Protein AF-A0A7G2LSW0-F1 (afdb_monomer)

Solvent-accessible surface area (backbone atoms only — not comparable to full-atom values): 3836 Å² total; per-residue (Å²): 109,70,70,59,55,53,43,34,58,38,78,97,61,13,50,60,52,53,50,48,33,63,75,60,37,90,84,44,48,66,71,60,50,51,62,58,44,52,62,54,52,53,52,51,51,52,51,51,52,47,38,71,76,39,50,64,72,67,46,49,56,64,65,71,75,106

Secondary structure (DSSP, 8-state):
-HHHHHHHHSTTT-HHHHHHHHHHGGGS-HHHHHHHHHHHHHHHHHHHHHHHH-THHHHHHHHH--

pLDDT: mean 77.09, std 7.71, range [53.75, 90.81]

Foldseek 3Di:
DLVVVLVCCDPVNNVVLVVCCVVVDPVQPSVNSVVVCVVVSVVSVVVVVVCVVPVVVVVVVVVVVD

Structure (mmCIF, N/CA/C/O backbone):
data_AF-A0A7G2LSW0-F1
#
_entry.id   AF-A0A7G2LSW0-F1
#
loop_
_atom_site.group_PDB
_atom_site.id
_atom_site.type_symbol
_atom_site.label_atom_id
_atom_site.label_alt_id
_atom_site.label_comp_id
_atom_site.label_asym_id
_atom_site.label_entity_id
_atom_site.label_seq_id
_atom_site.pdbx_PDB_ins_code
_atom_site.Cartn_x
_atom_site.Cartn_y
_atom_site.Cartn_z
_atom_site.occupancy
_atom_site.B_iso_or_equiv
_atom_site.auth_seq_id
_atom_site.auth_comp_id
_atom_site.auth_asym_id
_atom_site.auth_atom_id
_atom_site.pdbx_PDB_model_num
ATOM 1 N N . ILE A 1 1 ? 13.803 0.144 1.604 1.00 61.53 1 ILE A N 1
ATOM 2 C CA . ILE A 1 1 ? 12.922 1.250 2.058 1.00 61.53 1 ILE A CA 1
ATOM 3 C C . ILE A 1 1 ? 11.454 0.928 1.757 1.00 61.53 1 ILE A C 1
ATOM 5 O O . ILE A 1 1 ? 10.719 0.757 2.717 1.00 61.53 1 ILE A O 1
ATOM 9 N N . LYS A 1 2 ? 11.055 0.669 0.496 1.00 68.62 2 LYS A N 1
ATOM 10 C CA . LYS A 1 2 ? 9.666 0.286 0.135 1.00 68.62 2 LYS A CA 1
ATOM 11 C C . LYS A 1 2 ? 9.042 -0.851 0.961 1.00 68.62 2 LYS A C 1
ATOM 13 O O . LYS A 1 2 ? 7.920 -0.719 1.422 1.00 68.62 2 LYS A O 1
ATOM 18 N N . LEU A 1 3 ? 9.769 -1.944 1.212 1.00 67.62 3 LEU A N 1
ATOM 19 C CA . LEU A 1 3 ? 9.251 -3.054 2.035 1.00 67.62 3 LEU A CA 1
ATOM 20 C C . LEU A 1 3 ? 8.938 -2.639 3.485 1.00 67.62 3 LEU A C 1
ATOM 22 O O . LEU A 1 3 ? 8.012 -3.172 4.088 1.00 67.62 3 LEU A O 1
ATOM 26 N N . LEU A 1 4 ? 9.687 -1.673 4.030 1.00 74.00 4 LEU A N 1
ATOM 27 C CA . LEU A 1 4 ? 9.452 -1.143 5.372 1.00 74.00 4 LEU A CA 1
ATOM 28 C C . LEU A 1 4 ? 8.175 -0.289 5.402 1.00 74.00 4 LEU A C 1
ATOM 30 O O . LEU A 1 4 ? 7.365 -0.442 6.307 1.00 74.00 4 LEU A O 1
ATOM 34 N N . GLU A 1 5 ? 7.961 0.559 4.391 1.00 69.56 5 GLU A N 1
ATOM 35 C CA . GLU A 1 5 ? 6.736 1.365 4.250 1.00 69.56 5 GLU A CA 1
ATOM 36 C C . GLU A 1 5 ? 5.487 0.493 4.115 1.00 69.56 5 GLU A C 1
ATOM 38 O O . GLU A 1 5 ? 4.487 0.731 4.791 1.00 69.56 5 GLU A O 1
ATOM 43 N N . ILE A 1 6 ? 5.562 -0.562 3.299 1.00 69.31 6 ILE A N 1
ATOM 44 C CA . ILE A 1 6 ? 4.469 -1.528 3.134 1.00 69.31 6 ILE A CA 1
ATOM 45 C C . ILE A 1 6 ? 4.172 -2.221 4.475 1.00 69.31 6 ILE A C 1
ATOM 47 O O . ILE A 1 6 ? 3.008 -2.370 4.851 1.00 69.31 6 ILE A O 1
ATOM 51 N N . GLY A 1 7 ? 5.206 -2.578 5.246 1.00 67.50 7 GLY A N 1
ATOM 52 C CA . GLY A 1 7 ? 5.058 -3.156 6.585 1.00 67.50 7 GLY A CA 1
ATOM 53 C C . GLY A 1 7 ? 4.367 -2.225 7.589 1.00 67.50 7 GLY A C 1
ATOM 54 O O . GLY A 1 7 ? 3.562 -2.687 8.393 1.00 67.50 7 GLY A O 1
ATOM 55 N N . LEU A 1 8 ? 4.608 -0.913 7.506 1.00 74.12 8 LEU A N 1
ATOM 56 C CA . LEU A 1 8 ? 3.991 0.095 8.382 1.00 74.12 8 LEU A CA 1
ATOM 57 C C . LEU A 1 8 ? 2.512 0.377 8.062 1.00 74.12 8 LEU A C 1
ATOM 59 O O . LEU A 1 8 ? 1.800 0.933 8.899 1.00 74.12 8 LEU A O 1
ATOM 63 N N . ILE A 1 9 ? 2.050 0.013 6.864 1.00 74.81 9 ILE A N 1
ATOM 64 C CA . ILE A 1 9 ? 0.671 0.218 6.392 1.00 74.81 9 ILE A CA 1
ATOM 65 C C . ILE A 1 9 ? -0.180 -1.060 6.546 1.00 74.81 9 ILE A C 1
ATOM 67 O O . ILE A 1 9 ? -1.395 -0.987 6.720 1.00 74.81 9 ILE A O 1
ATOM 71 N N . THR A 1 10 ? 0.440 -2.241 6.510 1.00 76.12 10 THR A N 1
ATOM 72 C CA . THR A 1 10 ? -0.245 -3.549 6.545 1.00 76.12 10 THR A CA 1
ATOM 73 C C . THR A 1 10 ? -0.526 -3.970 8.001 1.00 76.12 10 THR A C 1
ATOM 75 O O . THR A 1 10 ? 0.332 -3.735 8.853 1.00 76.12 10 THR A O 1
ATOM 78 N N . PRO A 1 11 ? -1.652 -4.653 8.327 1.00 67.25 11 PRO A N 1
ATOM 79 C CA . PRO A 1 11 ? -2.076 -4.892 9.712 1.00 67.25 11 PRO A CA 1
ATOM 80 C C . PRO A 1 11 ? -1.085 -5.553 10.690 1.00 67.25 11 PRO A C 1
ATOM 82 O O . PRO A 1 11 ? -1.207 -5.236 11.871 1.00 67.25 11 PRO A O 1
ATOM 85 N N . PRO A 1 12 ? -0.127 -6.436 10.307 1.00 68.06 12 PRO A N 1
ATOM 86 C CA . PRO A 1 12 ? 0.744 -7.073 11.301 1.00 68.06 12 PRO A CA 1
ATOM 87 C C . PRO A 1 12 ? 1.607 -6.078 12.092 1.00 68.06 12 PRO A C 1
ATOM 89 O O . PRO A 1 12 ? 2.035 -6.410 13.192 1.00 68.06 12 PRO A O 1
ATOM 92 N N . VAL A 1 13 ? 1.834 -4.864 11.570 1.00 76.25 13 VAL A N 1
ATOM 93 C CA . VAL A 1 13 ? 2.415 -3.738 12.326 1.00 76.25 13 VAL A CA 1
ATOM 94 C C . VAL A 1 13 ? 1.501 -2.516 12.238 1.00 76.25 13 VAL A C 1
ATOM 96 O O . VAL A 1 13 ? 1.198 -1.917 13.264 1.00 76.25 13 VAL A O 1
ATOM 99 N N . GLY A 1 14 ? 1.045 -2.156 11.028 1.00 71.12 14 GLY A N 1
ATOM 100 C CA . GLY A 1 14 ? -0.082 -1.245 10.769 1.00 71.12 14 GLY A CA 1
ATOM 101 C C . GLY A 1 14 ? 0.019 0.141 11.402 1.00 71.12 14 GLY A C 1
ATOM 102 O O . GLY A 1 14 ? -0.991 0.832 11.513 1.00 71.12 14 GLY A O 1
ATOM 103 N N . LEU A 1 15 ? 1.209 0.537 11.857 1.00 82.00 15 LEU A N 1
ATOM 104 C CA . LEU A 1 15 ? 1.420 1.664 12.760 1.00 82.00 15 LEU A CA 1
ATOM 105 C C . LEU A 1 15 ? 0.804 2.958 12.217 1.00 82.00 15 LEU A C 1
ATOM 107 O O . LEU A 1 15 ? 0.115 3.660 12.948 1.00 82.00 15 LEU A O 1
ATOM 111 N N . ASN A 1 16 ? 0.972 3.234 10.922 1.00 79.00 16 ASN A N 1
ATOM 112 C CA . ASN A 1 16 ? 0.401 4.428 10.295 1.00 79.00 16 ASN A CA 1
ATOM 113 C C . ASN A 1 16 ? -1.136 4.397 10.279 1.00 79.00 16 ASN A C 1
ATOM 115 O O . ASN A 1 16 ? -1.778 5.420 10.503 1.00 79.00 16 ASN A O 1
ATOM 119 N N . VAL A 1 17 ? -1.734 3.223 10.066 1.00 76.00 17 VAL A N 1
ATOM 120 C CA . VAL A 1 17 ? -3.193 3.029 10.064 1.00 76.00 17 VAL A CA 1
ATOM 121 C C . VAL A 1 17 ? -3.766 3.171 11.473 1.00 76.00 17 VAL A C 1
ATOM 123 O O . VAL A 1 17 ? -4.790 3.826 11.653 1.00 76.00 17 VAL A O 1
ATOM 126 N N . PHE A 1 18 ? -3.080 2.626 12.480 1.00 79.25 18 PHE A N 1
ATOM 127 C CA . PHE A 1 18 ? -3.473 2.761 13.882 1.00 79.25 18 PHE A CA 1
ATOM 128 C C . PHE A 1 18 ? -3.350 4.201 14.393 1.00 79.25 18 PHE A C 1
ATOM 130 O O . PHE A 1 18 ? -4.233 4.658 15.116 1.00 79.25 18 PHE A O 1
ATOM 137 N N . VAL A 1 19 ? -2.310 4.939 13.988 1.00 82.31 19 VAL A N 1
ATOM 138 C CA . VAL A 1 19 ? -2.155 6.365 14.325 1.00 82.31 19 VAL A CA 1
ATOM 139 C C . VAL A 1 19 ? -3.277 7.196 13.700 1.00 82.31 19 VAL A C 1
ATOM 141 O O . VAL A 1 19 ? -3.896 7.997 14.394 1.00 82.31 19 VAL A O 1
ATOM 144 N N . ILE A 1 20 ? -3.608 6.974 12.424 1.00 79.44 20 ILE A N 1
ATOM 145 C CA . ILE A 1 20 ? -4.710 7.691 11.758 1.00 79.44 20 ILE A CA 1
ATOM 146 C C . ILE A 1 20 ? -6.054 7.361 12.416 1.00 79.44 20 ILE A C 1
ATOM 148 O O . ILE A 1 20 ? -6.830 8.272 12.697 1.00 79.44 20 ILE A O 1
ATOM 152 N N . ALA A 1 21 ? -6.317 6.089 12.723 1.00 77.00 21 ALA A N 1
ATOM 153 C CA . ALA A 1 21 ? -7.530 5.684 13.435 1.00 77.00 21 ALA A CA 1
ATOM 154 C C . ALA A 1 21 ? -7.627 6.326 14.834 1.00 77.00 21 ALA A C 1
ATOM 156 O O . ALA A 1 21 ? -8.720 6.657 15.291 1.00 77.00 21 ALA A O 1
ATOM 157 N N . ASN A 1 22 ? -6.492 6.541 15.508 1.00 79.00 22 ASN A N 1
ATOM 158 C CA . ASN A 1 22 ? -6.439 7.208 16.808 1.00 79.00 22 ASN A CA 1
ATOM 159 C C . ASN A 1 22 ? -6.711 8.721 16.711 1.00 79.00 22 ASN A C 1
ATOM 161 O O . ASN A 1 22 ? -7.436 9.255 17.545 1.00 79.00 22 ASN A O 1
ATOM 165 N N . VAL A 1 23 ? -6.185 9.391 15.678 1.00 82.56 23 VAL A N 1
ATOM 166 C CA . VAL A 1 23 ? -6.355 10.841 15.460 1.00 82.56 23 VAL A CA 1
ATOM 167 C C . VAL A 1 23 ? -7.753 11.190 14.941 1.00 82.56 23 VAL A C 1
ATOM 169 O O . VAL A 1 23 ? -8.336 12.183 15.365 1.00 82.56 23 VAL A O 1
ATOM 172 N N . VAL A 1 24 ? -8.299 10.383 14.028 1.00 78.88 24 VAL A N 1
ATOM 173 C CA . VAL A 1 24 ? -9.604 10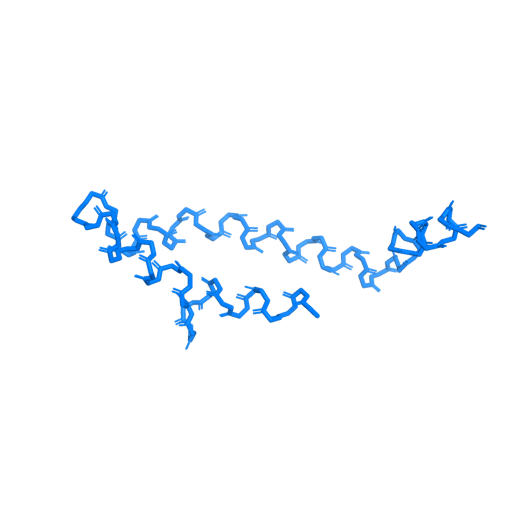.622 13.381 1.00 78.88 24 VAL A CA 1
ATOM 174 C C . VAL A 1 24 ? -10.771 10.094 14.231 1.00 78.88 24 VAL A C 1
ATOM 176 O O . VAL A 1 24 ? -11.915 10.522 14.079 1.00 78.88 24 VAL A O 1
ATOM 179 N N . GLY A 1 25 ? -10.511 9.186 15.174 1.00 70.88 25 GLY A N 1
ATOM 180 C CA . GLY A 1 25 ? -11.530 8.672 16.085 1.00 70.88 25 GLY A CA 1
ATOM 181 C C . GLY A 1 25 ? -12.632 7.872 15.371 1.00 70.88 25 GLY A C 1
ATOM 182 O O . GLY A 1 25 ? -12.377 7.120 14.432 1.00 70.88 25 GLY A O 1
ATOM 183 N N . ARG A 1 26 ? -13.887 7.997 15.833 1.00 66.06 26 ARG A N 1
ATOM 184 C CA . ARG A 1 26 ? -15.027 7.147 15.404 1.00 66.06 26 ARG A CA 1
ATOM 185 C C . ARG A 1 26 ? -15.470 7.342 13.949 1.00 66.06 26 ARG A C 1
ATOM 187 O O . ARG A 1 26 ? -16.266 6.543 13.463 1.00 66.06 26 ARG A O 1
ATOM 194 N N . GLU A 1 27 ? -14.985 8.375 13.268 1.00 68.94 27 GLU A N 1
ATOM 195 C CA . GLU A 1 27 ? -15.354 8.674 11.879 1.00 68.94 27 GLU A CA 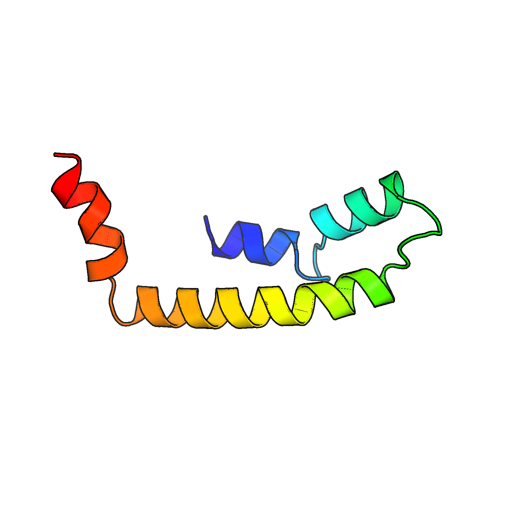1
ATOM 196 C C . GLU A 1 27 ? -14.701 7.714 10.874 1.00 68.94 27 GLU A C 1
ATOM 198 O O .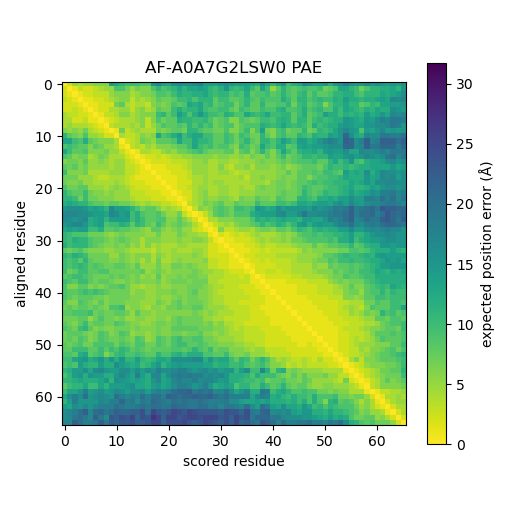 GLU A 1 27 ? -15.245 7.480 9.794 1.00 68.94 27 GLU A O 1
ATOM 203 N N . ALA A 1 28 ? -13.576 7.092 11.244 1.00 70.00 28 ALA A N 1
ATOM 204 C CA . ALA A 1 28 ? -12.854 6.148 10.400 1.00 70.00 28 ALA A CA 1
ATOM 205 C C . ALA A 1 28 ? -12.543 4.850 11.169 1.00 70.00 28 ALA A C 1
ATOM 207 O O . ALA A 1 28 ? -11.430 4.670 11.665 1.00 70.00 28 ALA A O 1
ATOM 208 N N . PRO A 1 29 ? -13.511 3.919 11.288 1.00 76.31 29 PRO A N 1
ATOM 209 C CA . PRO A 1 29 ? -13.240 2.617 11.880 1.00 76.31 29 PRO A CA 1
ATOM 210 C C . PRO A 1 29 ? -12.157 1.880 11.084 1.00 76.31 29 PRO A C 1
ATOM 212 O O . PRO A 1 29 ? -12.095 1.964 9.854 1.00 76.31 2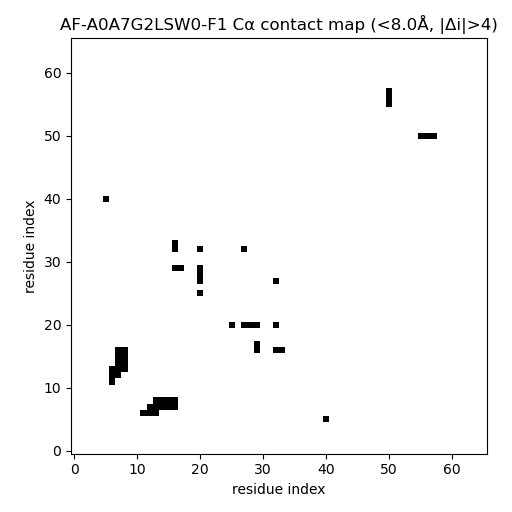9 PRO A O 1
ATOM 215 N N . ILE A 1 30 ? -11.317 1.135 11.802 1.00 74.31 30 ILE A N 1
ATOM 216 C CA . ILE A 1 30 ? -10.150 0.419 11.270 1.00 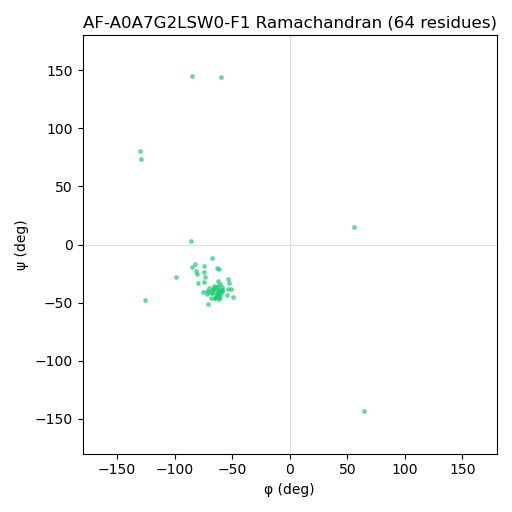74.31 30 ILE A CA 1
ATOM 217 C C . ILE A 1 30 ? -10.518 -0.446 10.052 1.00 74.31 30 ILE A C 1
ATOM 219 O O . ILE A 1 30 ? -9.788 -0.457 9.063 1.00 74.31 30 ILE A O 1
ATOM 223 N N . ASP A 1 31 ? -11.693 -1.077 10.062 1.00 77.88 31 ASP A N 1
ATOM 224 C CA . ASP A 1 31 ? -12.201 -1.891 8.952 1.00 77.88 31 ASP A CA 1
ATOM 225 C C . ASP A 1 31 ? -12.403 -1.089 7.655 1.00 77.88 31 ASP A C 1
ATOM 227 O O . ASP A 1 31 ? -12.081 -1.561 6.563 1.00 77.88 31 ASP A O 1
ATOM 231 N N . LYS A 1 32 ? -12.892 0.156 7.755 1.00 80.00 32 LYS A N 1
ATOM 232 C CA . LYS A 1 32 ? -13.059 1.061 6.603 1.00 80.00 32 LYS A CA 1
ATOM 233 C C . LYS A 1 32 ? -11.709 1.528 6.069 1.00 80.00 32 LYS A C 1
ATOM 235 O O . LYS A 1 32 ? -11.546 1.643 4.855 1.00 80.00 32 LYS A O 1
ATOM 240 N N . ILE A 1 33 ? -10.749 1.772 6.960 1.00 79.69 33 ILE A N 1
ATOM 241 C CA . ILE A 1 33 ? -9.405 2.208 6.577 1.00 79.69 33 ILE A CA 1
ATOM 242 C C . ILE A 1 33 ? -8.665 1.070 5.863 1.00 79.69 33 ILE A C 1
ATOM 244 O O . ILE A 1 33 ? -8.124 1.283 4.778 1.00 79.69 33 ILE A O 1
ATOM 248 N N . PHE A 1 34 ? -8.714 -0.156 6.396 1.00 75.88 34 PHE A N 1
ATOM 249 C CA . PHE A 1 34 ? -8.129 -1.320 5.728 1.00 75.88 34 PHE A CA 1
ATOM 250 C C . PHE A 1 34 ? -8.792 -1.606 4.382 1.00 75.88 34 PHE A C 1
ATOM 252 O O . PHE A 1 34 ? -8.087 -1.835 3.399 1.00 75.88 34 PHE A O 1
ATOM 259 N N . ALA A 1 35 ? -10.121 -1.506 4.290 1.00 81.25 35 ALA A N 1
ATOM 260 C CA . ALA A 1 35 ? -10.820 -1.646 3.017 1.00 81.25 35 ALA A CA 1
ATOM 261 C C . ALA A 1 35 ? -10.350 -0.608 1.979 1.00 81.25 35 ALA A C 1
ATOM 263 O O . ALA A 1 35 ? -10.125 -0.965 0.825 1.00 81.25 35 ALA A O 1
ATOM 264 N N . GLY A 1 36 ? -10.125 0.649 2.376 1.00 82.44 36 GLY A N 1
ATOM 265 C CA . GLY A 1 36 ? -9.590 1.683 1.481 1.00 82.44 36 GLY A CA 1
ATOM 266 C C . GLY A 1 36 ? -8.140 1.430 1.054 1.00 82.44 36 GLY A C 1
ATOM 267 O O . GLY A 1 36 ? -7.790 1.574 -0.119 1.00 82.44 36 GLY A O 1
ATOM 268 N N . ILE A 1 37 ? -7.301 0.993 1.991 1.00 80.88 37 ILE A N 1
ATOM 269 C CA . ILE A 1 37 ? -5.866 0.786 1.772 1.00 80.88 37 ILE A CA 1
ATOM 270 C C . ILE A 1 37 ? -5.574 -0.448 0.920 1.00 80.88 37 ILE A C 1
ATOM 272 O O . ILE A 1 37 ? -4.586 -0.447 0.193 1.00 80.88 37 ILE A O 1
ATOM 276 N N . THR A 1 38 ? -6.424 -1.479 0.927 1.00 82.25 38 THR A N 1
ATOM 277 C CA . THR A 1 38 ? -6.214 -2.687 0.100 1.00 82.25 38 THR A CA 1
ATOM 278 C C . THR A 1 38 ? -6.010 -2.373 -1.387 1.00 82.25 38 THR A C 1
ATOM 280 O O . THR A 1 38 ? -5.144 -2.966 -2.037 1.00 82.25 38 THR A O 1
ATOM 283 N N . ARG A 1 39 ? -6.743 -1.389 -1.931 1.00 84.62 39 ARG A N 1
ATOM 284 C CA . ARG A 1 39 ? -6.589 -0.948 -3.326 1.00 84.62 39 ARG A CA 1
ATOM 285 C C . ARG A 1 39 ? -5.244 -0.263 -3.563 1.00 84.62 39 ARG A C 1
ATOM 287 O O . 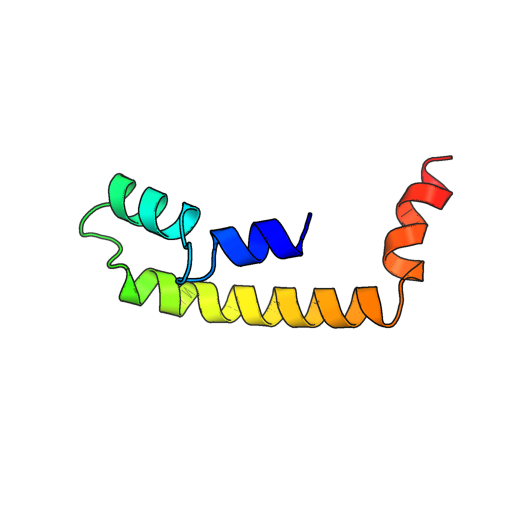ARG A 1 39 ? -4.614 -0.504 -4.587 1.00 84.62 39 ARG A O 1
ATOM 294 N N . PHE A 1 40 ? -4.793 0.545 -2.607 1.00 83.19 40 PHE A N 1
ATOM 295 C CA . PHE A 1 40 ? -3.477 1.182 -2.641 1.00 83.19 40 PHE A CA 1
ATOM 296 C C . PHE A 1 40 ? -2.348 0.145 -2.557 1.00 83.19 40 PHE A C 1
ATOM 298 O O . PHE A 1 40 ? -1.438 0.158 -3.381 1.00 83.19 40 PHE A O 1
ATOM 305 N N . LEU A 1 41 ? -2.459 -0.811 -1.630 1.00 82.88 41 LEU A N 1
ATOM 306 C CA . LEU A 1 41 ? -1.490 -1.892 -1.440 1.00 82.88 41 LEU A CA 1
ATOM 307 C C . LEU A 1 41 ? -1.327 -2.740 -2.708 1.00 82.88 41 LEU A C 1
ATOM 309 O O . LEU A 1 41 ? -0.218 -3.123 -3.065 1.00 82.88 41 LEU A O 1
ATOM 313 N N . SER A 1 42 ? -2.433 -2.990 -3.413 1.00 86.00 42 SER A N 1
ATOM 314 C CA . SER A 1 42 ? -2.430 -3.731 -4.679 1.00 86.00 42 SER A CA 1
ATOM 315 C C . SER A 1 42 ? -1.619 -3.009 -5.758 1.00 86.00 42 SER A C 1
ATOM 317 O O . SER A 1 42 ? -0.828 -3.635 -6.460 1.00 86.00 42 SER A O 1
ATOM 319 N N . VAL A 1 43 ? -1.776 -1.686 -5.873 1.00 88.69 43 VAL A N 1
ATOM 320 C CA . VAL A 1 43 ? -1.005 -0.872 -6.825 1.00 88.69 43 VAL A CA 1
ATOM 321 C C . VAL A 1 43 ? 0.472 -0.835 -6.439 1.00 88.69 43 VAL A C 1
ATOM 323 O O . VAL A 1 43 ? 1.323 -0.989 -7.312 1.00 88.69 43 VAL A O 1
ATOM 326 N N . ASP A 1 44 ? 0.794 -0.692 -5.152 1.00 85.00 44 ASP A N 1
ATOM 327 C CA . ASP A 1 44 ? 2.193 -0.672 -4.712 1.00 85.00 44 ASP A CA 1
ATOM 328 C C . ASP A 1 44 ? 2.891 -2.016 -4.979 1.00 85.00 44 ASP A C 1
ATO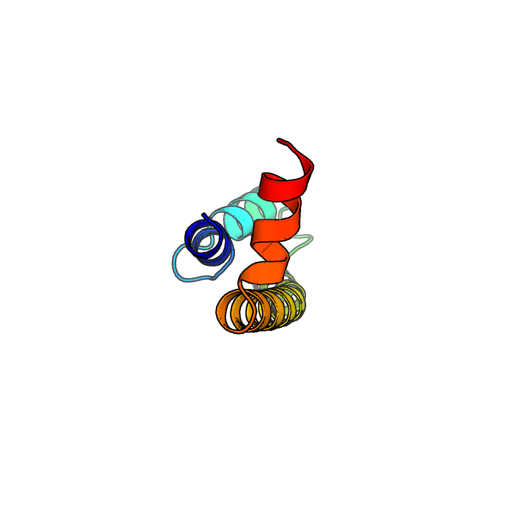M 330 O O . ASP A 1 44 ? 4.026 -2.035 -5.449 1.00 85.00 44 ASP A O 1
ATOM 334 N N . PHE A 1 45 ? 2.180 -3.138 -4.818 1.00 86.75 45 PHE A N 1
ATOM 335 C CA . PHE A 1 45 ? 2.670 -4.462 -5.210 1.00 86.75 45 PHE A CA 1
ATOM 336 C C . PHE A 1 45 ? 2.962 -4.568 -6.709 1.00 86.75 45 PHE A C 1
ATOM 338 O O . PHE A 1 45 ? 4.001 -5.103 -7.097 1.00 86.75 45 PHE A O 1
ATOM 345 N N . ILE A 1 46 ? 2.079 -4.038 -7.560 1.00 90.81 46 ILE A N 1
ATOM 346 C CA . ILE A 1 46 ? 2.288 -4.012 -9.015 1.00 90.81 46 ILE A CA 1
ATOM 347 C C . ILE A 1 46 ? 3.542 -3.202 -9.353 1.00 90.81 46 ILE A C 1
ATOM 349 O O . ILE A 1 46 ? 4.384 -3.656 -10.126 1.00 90.81 46 ILE A O 1
ATOM 353 N N . VAL A 1 47 ? 3.699 -2.025 -8.745 1.00 87.88 47 VAL A N 1
ATOM 354 C CA . VAL A 1 47 ? 4.871 -1.163 -8.948 1.00 87.88 47 VAL A CA 1
ATOM 355 C C . VAL A 1 47 ? 6.146 -1.846 -8.455 1.00 87.88 47 VAL A C 1
ATOM 357 O O . VAL A 1 47 ? 7.167 -1.800 -9.138 1.00 87.88 47 VAL A O 1
ATOM 360 N N . LEU A 1 48 ? 6.096 -2.517 -7.304 1.00 87.19 48 LEU A N 1
ATOM 361 C CA . LEU A 1 48 ? 7.224 -3.261 -6.752 1.00 87.19 48 LEU A CA 1
ATOM 362 C C . LEU A 1 48 ? 7.666 -4.386 -7.696 1.00 87.19 48 LEU A C 1
ATOM 364 O O . LEU A 1 48 ? 8.853 -4.489 -7.997 1.00 87.19 48 LEU A O 1
ATOM 368 N N . ILE A 1 49 ? 6.724 -5.172 -8.222 1.00 89.75 49 ILE A N 1
ATOM 369 C CA . ILE A 1 49 ? 7.003 -6.230 -9.207 1.00 89.75 49 ILE A CA 1
ATOM 370 C C . ILE A 1 49 ? 7.575 -5.636 -10.498 1.00 89.75 49 ILE A C 1
ATOM 372 O O . ILE A 1 49 ? 8.520 -6.185 -11.068 1.00 89.75 49 ILE A O 1
ATOM 376 N N . LEU A 1 50 ? 7.039 -4.502 -10.953 1.00 89.19 50 LEU A N 1
ATOM 377 C CA . LEU A 1 50 ? 7.494 -3.837 -12.169 1.00 89.19 50 LEU A CA 1
ATOM 378 C C . LEU A 1 50 ? 8.932 -3.328 -12.030 1.00 89.19 50 LEU A C 1
ATOM 380 O O . LEU A 1 50 ? 9.749 -3.577 -12.910 1.00 89.19 50 LEU A O 1
ATOM 384 N N . ILE A 1 51 ? 9.265 -2.673 -10.916 1.00 85.88 51 ILE A N 1
ATOM 385 C CA . ILE A 1 51 ? 10.628 -2.200 -10.633 1.00 85.88 51 ILE A CA 1
ATOM 386 C C . ILE A 1 51 ? 11.585 -3.382 -10.448 1.00 85.88 51 ILE A C 1
ATOM 388 O O . ILE A 1 51 ? 12.718 -3.326 -10.917 1.00 85.88 51 ILE A O 1
ATOM 392 N N . MET A 1 52 ? 11.141 -4.462 -9.800 1.00 84.00 52 MET A N 1
ATOM 393 C CA . MET A 1 52 ? 11.954 -5.666 -9.623 1.00 84.00 52 MET A CA 1
ATOM 394 C C . MET A 1 52 ? 12.252 -6.360 -10.962 1.00 84.00 52 MET A C 1
ATOM 396 O O . MET A 1 52 ?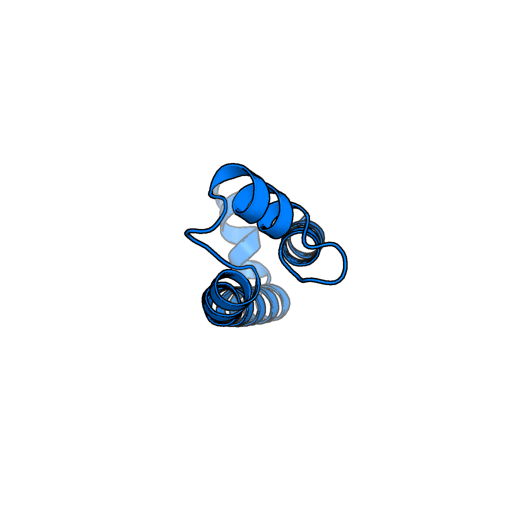 13.356 -6.863 -11.153 1.00 84.00 52 MET A O 1
ATOM 400 N N . SER A 1 53 ? 11.297 -6.345 -11.897 1.00 88.19 53 SER A N 1
ATOM 401 C CA . SER A 1 53 ? 11.447 -6.925 -13.241 1.00 88.19 53 SER A CA 1
ATOM 402 C C . SER A 1 53 ? 12.223 -6.008 -14.195 1.00 88.19 53 SER A C 1
ATOM 404 O O . SER A 1 53 ? 12.962 -6.480 -15.055 1.00 88.19 53 SER A O 1
ATOM 406 N N . PHE A 1 54 ? 12.082 -4.690 -14.033 1.00 87.44 54 PHE A N 1
ATOM 407 C CA . PHE A 1 54 ? 12.717 -3.660 -14.854 1.00 87.44 54 PHE A CA 1
ATOM 408 C C . PHE A 1 54 ? 13.434 -2.633 -13.964 1.00 87.44 54 PHE A C 1
ATOM 410 O O . PHE A 1 54 ? 12.990 -1.484 -13.844 1.00 87.44 54 PHE A O 1
ATOM 417 N N . PRO A 1 55 ? 14.588 -2.996 -13.371 1.00 79.88 55 PRO A N 1
ATOM 418 C CA . PRO A 1 55 ? 15.313 -2.117 -12.448 1.00 79.88 55 PRO A CA 1
ATOM 419 C C . PRO A 1 55 ? 15.812 -0.833 -13.123 1.00 79.88 55 PRO A C 1
ATOM 421 O O . PRO A 1 55 ? 16.019 0.180 -12.456 1.00 79.88 55 PRO A O 1
ATOM 424 N N . MET A 1 56 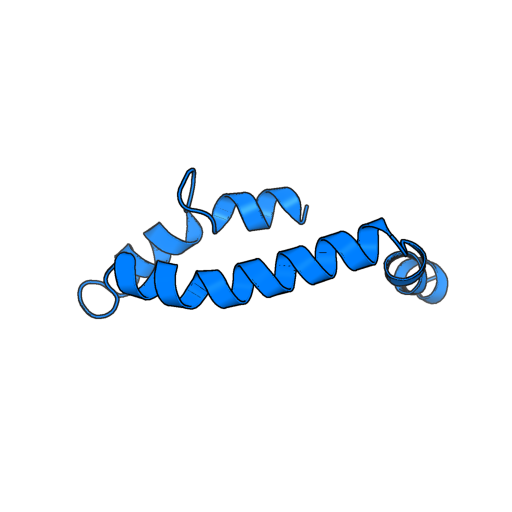? 15.927 -0.839 -14.456 1.00 77.25 56 MET A N 1
ATOM 425 C CA . MET A 1 56 ? 16.260 0.328 -15.279 1.00 77.25 56 MET A CA 1
ATOM 426 C C . MET A 1 56 ? 15.353 1.537 -15.006 1.00 77.25 56 MET A C 1
ATOM 428 O O . MET A 1 56 ? 15.835 2.666 -15.034 1.00 77.25 56 MET A O 1
ATOM 432 N N . ILE A 1 57 ? 14.073 1.317 -14.673 1.00 75.50 57 ILE A N 1
ATOM 433 C CA . ILE A 1 57 ? 13.126 2.393 -14.332 1.00 75.50 57 ILE A CA 1
ATOM 434 C C . ILE A 1 57 ? 13.599 3.152 -13.083 1.00 75.50 57 ILE A C 1
ATOM 436 O O . ILE A 1 57 ? 13.519 4.376 -13.029 1.00 75.50 57 ILE A O 1
ATOM 440 N N . SER A 1 58 ? 14.149 2.440 -12.094 1.00 73.88 58 SER A N 1
ATOM 441 C CA . SER A 1 58 ? 14.678 3.053 -10.872 1.00 73.88 58 SER A CA 1
ATOM 442 C C . SER A 1 58 ? 16.082 3.632 -11.053 1.00 73.88 58 SER A C 1
ATOM 444 O O . SER A 1 58 ? 16.450 4.532 -10.302 1.00 73.88 58 SER A O 1
ATOM 446 N N . LEU A 1 59 ? 16.869 3.130 -12.012 1.00 76.00 59 LEU A N 1
ATOM 447 C CA . LEU A 1 59 ? 18.218 3.627 -12.318 1.00 76.00 59 LEU A CA 1
ATOM 448 C C . LEU A 1 59 ? 18.230 4.866 -13.225 1.00 76.00 59 LEU A C 1
ATOM 450 O O . LEU A 1 59 ? 19.232 5.578 -13.253 1.00 76.00 59 LEU A O 1
ATOM 454 N N . LEU A 1 60 ? 17.124 5.163 -13.912 1.00 74.88 60 LEU A N 1
ATOM 455 C CA . LEU A 1 60 ? 16.977 6.356 -14.751 1.00 74.88 60 LEU A CA 1
ATOM 456 C C . LEU A 1 60 ? 17.184 7.658 -13.962 1.00 74.88 60 LEU A C 1
ATOM 458 O O . LEU A 1 60 ? 17.844 8.565 -14.456 1.00 74.88 60 LEU A O 1
ATOM 462 N N . ILE A 1 61 ? 16.693 7.731 -12.721 1.00 71.69 61 ILE A N 1
ATOM 463 C CA . ILE A 1 61 ? 16.851 8.920 -11.869 1.00 71.69 61 ILE A CA 1
ATOM 464 C C . ILE A 1 61 ? 18.308 9.094 -11.386 1.00 71.69 61 ILE A C 1
ATOM 466 O O . ILE A 1 61 ? 18.856 10.171 -11.603 1.00 71.69 61 ILE A O 1
ATOM 470 N N . PRO A 1 62 ? 18.988 8.083 -10.803 1.00 71.06 62 PRO A N 1
ATOM 471 C CA . PRO A 1 62 ? 20.410 8.178 -10.461 1.00 71.06 62 PRO A CA 1
ATOM 472 C C . PRO A 1 62 ? 21.326 8.472 -11.654 1.00 71.06 62 PRO A C 1
ATOM 474 O O . PRO A 1 62 ? 22.306 9.190 -11.494 1.00 71.06 62 PRO A O 1
ATOM 477 N N . MET A 1 63 ? 21.030 7.915 -12.835 1.00 70.19 63 MET A N 1
ATOM 478 C CA . MET A 1 63 ? 21.832 8.166 -14.037 1.00 70.19 63 MET A CA 1
ATOM 479 C C . MET A 1 63 ? 21.600 9.561 -14.625 1.00 70.19 63 MET A C 1
ATOM 481 O O . MET A 1 63 ? 22.537 10.122 -15.178 1.00 70.19 63 MET A O 1
ATOM 485 N N . ALA A 1 64 ? 20.393 10.124 -14.503 1.00 64.75 64 ALA A N 1
ATOM 486 C CA . ALA A 1 64 ? 20.088 11.488 -14.941 1.00 64.75 64 ALA A CA 1
ATOM 487 C C . ALA A 1 64 ? 20.510 12.570 -13.927 1.00 64.75 64 ALA A C 1
ATOM 489 O O . ALA A 1 64 ? 20.678 13.724 -14.303 1.00 64.75 64 ALA A O 1
ATOM 490 N N . ALA A 1 65 ? 20.653 12.214 -12.646 1.00 63.78 65 ALA A N 1
ATOM 491 C CA . ALA A 1 65 ? 21.096 13.112 -11.576 1.00 63.78 65 ALA A CA 1
ATOM 492 C C . ALA A 1 65 ? 22.631 13.208 -11.437 1.00 63.78 65 ALA A C 1
ATOM 494 O O . ALA A 1 65 ? 23.114 13.858 -10.508 1.00 63.78 65 ALA A O 1
ATOM 495 N N . ARG A 1 66 ? 23.384 12.543 -12.321 1.00 53.75 66 ARG A N 1
ATOM 496 C CA . ARG A 1 66 ? 24.846 12.613 -12.421 1.00 53.75 66 ARG A CA 1
ATOM 497 C C . ARG A 1 66 ? 25.252 13.537 -13.560 1.00 53.75 66 ARG A C 1
ATOM 499 O O . ARG A 1 66 ? 26.263 14.246 -13.373 1.00 53.75 66 ARG A O 1
#

Mean predicted aligned error: 8.7 Å

Sequence (66 aa):
IKLLEIGLITPPVGLNVFVIANVVGREAPIDKIFAGITRFLSVDFIVLILIMSFPMISLLIPMAAR

Radius of gyration: 15.51 Å; Cα contacts (8 Å, |Δi|>4): 26; chains: 1; bounding box: 40×20×32 Å